Protein AF-V8N273-F1 (afdb_monomer_lite)

Organism: Ophiophagus hannah (NCBI:txid8665)

InterPro domains:
  IPR000276 G protein-coupled receptor, rhodopsin-like [PF00001] (11-104)
  IPR001556 Bombesin receptor-like [PR00358] (53-66)
  IPR001556 Bombesin receptor-like [PR00358] (97-108)
  IPR017452 GPCR, rhodopsin-like, 7TM [PS50262] (1-108)

Sequence (108 aa):
MDIQAPNAVLWTCIKAIGIWIISILLAVPEAVFSEVAHINDADNVSFTECMRYPLKDDLHPKIHSVMILLVYLLIPLTIISIYYYHIAKTLIKSAHNLPGEYSEQSKK

Radius of gyration: 26.22 Å; chains: 1; bounding box: 65×25×78 Å

pLDDT: mean 70.45, std 13.65, range [39.66, 91.81]

Structure (mmCIF, N/CA/C/O backbone):
data_AF-V8N273-F1
#
_entry.id   AF-V8N273-F1
#
loop_
_atom_site.group_PDB
_atom_site.id
_atom_site.type_symbol
_atom_site.label_atom_id
_atom_site.label_alt_id
_atom_site.label_comp_id
_atom_site.label_asym_id
_atom_site.label_entity_id
_atom_site.label_seq_id
_atom_site.pdbx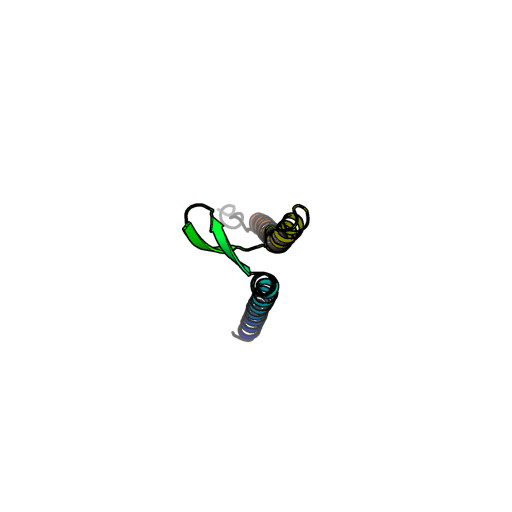_PDB_ins_code
_atom_site.Cartn_x
_atom_site.Cartn_y
_atom_site.Cartn_z
_atom_site.occupancy
_atom_site.B_iso_or_equiv
_atom_site.auth_seq_id
_atom_site.auth_comp_id
_atom_site.auth_asym_id
_atom_site.auth_atom_id
_atom_site.pdbx_PDB_model_num
ATOM 1 N N . MET A 1 1 ? -29.370 -11.486 18.574 1.00 45.69 1 MET A N 1
ATOM 2 C CA . MET A 1 1 ? -28.052 -11.706 17.943 1.00 45.69 1 MET A CA 1
ATOM 3 C C . MET A 1 1 ? -28.183 -11.367 16.459 1.00 45.69 1 MET A C 1
ATOM 5 O O . MET A 1 1 ? -29.228 -11.668 15.904 1.00 45.69 1 MET A O 1
ATOM 9 N N . ASP A 1 2 ? -27.159 -10.739 15.866 1.00 49.00 2 ASP A N 1
ATOM 10 C CA . ASP A 1 2 ? -26.809 -10.833 14.426 1.00 49.00 2 ASP A CA 1
ATOM 11 C C . ASP A 1 2 ? -27.102 -9.721 13.381 1.00 49.00 2 ASP A C 1
ATOM 13 O O . ASP A 1 2 ? -26.948 -9.965 12.195 1.00 49.00 2 ASP A O 1
ATOM 17 N N . ILE A 1 3 ? -27.398 -8.460 13.729 1.00 55.53 3 ILE A N 1
ATOM 18 C CA . ILE A 1 3 ? -27.517 -7.394 12.685 1.00 55.53 3 ILE A CA 1
ATOM 19 C C . ILE A 1 3 ? -26.232 -6.553 12.513 1.00 55.53 3 ILE A C 1
ATOM 21 O O . ILE A 1 3 ? -26.060 -5.856 11.516 1.00 55.53 3 ILE A O 1
ATOM 25 N N . GLN A 1 4 ? -25.273 -6.647 13.441 1.00 56.97 4 GLN A N 1
ATOM 26 C CA . GLN A 1 4 ? -24.045 -5.831 13.416 1.00 56.97 4 GLN A CA 1
ATOM 27 C C . GLN A 1 4 ? -22.834 -6.536 12.768 1.00 56.97 4 GLN A C 1
ATOM 29 O O . GLN A 1 4 ? -21.963 -5.870 12.208 1.00 56.97 4 GLN A O 1
ATOM 34 N N . ALA A 1 5 ? -22.800 -7.873 12.783 1.00 60.41 5 ALA A N 1
ATOM 35 C CA . ALA A 1 5 ? -21.728 -8.687 12.205 1.00 60.41 5 ALA A CA 1
ATOM 36 C C . ALA A 1 5 ? -21.588 -8.572 10.668 1.00 60.41 5 ALA A C 1
ATOM 38 O O . ALA A 1 5 ? -20.466 -8.335 10.211 1.00 60.41 5 ALA A O 1
ATOM 39 N N . PRO A 1 6 ? -22.663 -8.655 9.850 1.00 67.31 6 PRO A N 1
ATOM 40 C CA . PRO A 1 6 ? -22.520 -8.600 8.390 1.00 67.31 6 PRO A CA 1
ATOM 41 C C . PRO A 1 6 ? -21.964 -7.256 7.898 1.00 67.31 6 PRO A C 1
ATOM 43 O O . PRO A 1 6 ? -21.169 -7.220 6.960 1.00 67.31 6 PRO A O 1
ATOM 46 N N . ASN A 1 7 ? -22.308 -6.152 8.571 1.00 76.62 7 ASN A N 1
ATOM 47 C CA . ASN A 1 7 ? -21.798 -4.825 8.227 1.00 76.62 7 ASN A CA 1
ATOM 48 C C . ASN A 1 7 ? -20.303 -4.675 8.579 1.00 76.62 7 ASN A C 1
ATOM 50 O O . ASN A 1 7 ? -19.522 -4.154 7.785 1.00 76.62 7 ASN A O 1
ATOM 54 N N . ALA A 1 8 ? -19.872 -5.200 9.732 1.00 83.12 8 ALA A N 1
ATOM 55 C CA . ALA A 1 8 ? -18.464 -5.179 10.136 1.00 83.12 8 ALA A CA 1
ATOM 56 C C . ALA A 1 8 ? -17.566 -6.010 9.199 1.00 83.12 8 ALA A C 1
ATOM 58 O O . ALA A 1 8 ? -16.471 -5.571 8.831 1.00 83.12 8 ALA A O 1
ATOM 59 N N . VAL A 1 9 ? -18.040 -7.185 8.771 1.00 86.06 9 VAL A N 1
ATOM 60 C CA . VAL A 1 9 ? -17.324 -8.042 7.813 1.00 86.06 9 VAL A CA 1
ATOM 61 C C . VAL A 1 9 ? -17.228 -7.358 6.450 1.00 86.06 9 VAL A C 1
ATOM 63 O O . VAL A 1 9 ? -16.130 -7.253 5.906 1.00 86.06 9 VAL A O 1
ATOM 66 N N . LEU A 1 10 ? -18.332 -6.801 5.938 1.00 88.25 10 LEU A N 1
ATOM 67 C CA . LEU A 1 10 ? -18.341 -6.066 4.670 1.00 88.25 10 LEU A CA 1
ATOM 68 C C . LEU A 1 10 ? -17.349 -4.895 4.683 1.00 88.25 10 LEU A C 1
ATOM 70 O O . LEU A 1 10 ? -16.579 -4.717 3.740 1.00 88.25 10 LEU A O 1
ATOM 74 N N . TRP A 1 11 ? -17.320 -4.123 5.769 1.00 84.44 11 TRP A N 1
ATOM 75 C CA . TRP A 1 11 ? -16.410 -2.987 5.905 1.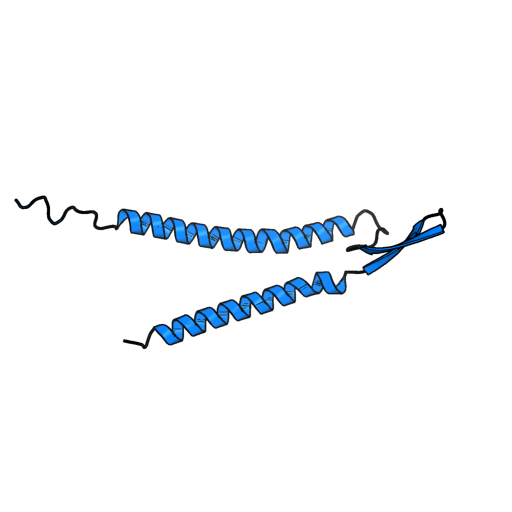00 84.44 11 TRP A CA 1
ATOM 76 C C . TRP A 1 11 ? -14.938 -3.417 5.938 1.00 84.44 11 TRP A C 1
ATOM 78 O O . TRP A 1 11 ? -14.072 -2.758 5.358 1.00 84.44 11 TRP A O 1
ATOM 88 N N . THR A 1 12 ? -14.661 -4.564 6.558 1.00 88.62 12 THR A N 1
ATOM 89 C CA . THR A 1 12 ? -13.328 -5.177 6.568 1.00 88.62 12 THR A CA 1
ATOM 90 C C . THR A 1 12 ? -12.923 -5.647 5.169 1.00 88.62 12 THR A C 1
ATOM 92 O O . THR A 1 12 ? -11.809 -5.360 4.731 1.00 88.62 12 THR A O 1
ATOM 95 N N . CYS A 1 13 ? -13.830 -6.286 4.424 1.00 87.81 13 CYS A N 1
ATOM 96 C CA . CYS A 1 13 ? -13.590 -6.691 3.037 1.00 87.81 13 CYS A CA 1
ATOM 97 C C . CYS A 1 13 ? -13.315 -5.488 2.127 1.00 87.81 13 CYS A C 1
ATOM 99 O O . CYS A 1 13 ? -12.360 -5.518 1.355 1.00 87.81 13 CYS A O 1
ATOM 101 N N . ILE A 1 14 ? -14.086 -4.404 2.254 1.00 90.31 14 ILE A N 1
ATOM 102 C CA . ILE A 1 14 ? -13.868 -3.167 1.487 1.00 90.31 14 ILE A CA 1
ATOM 103 C C . ILE A 1 14 ? -12.478 -2.591 1.776 1.00 90.31 14 ILE A C 1
ATOM 105 O O . ILE A 1 14 ? -11.760 -2.217 0.848 1.00 90.31 14 ILE A O 1
ATOM 109 N N . LYS A 1 15 ? -12.059 -2.563 3.048 1.00 86.38 15 LYS A N 1
ATOM 110 C CA . LYS A 1 15 ? -10.701 -2.135 3.413 1.00 86.38 15 LYS A CA 1
ATOM 111 C C . LYS A 1 15 ? -9.630 -3.039 2.807 1.00 86.38 15 LYS A C 1
ATOM 113 O O . LYS A 1 15 ? -8.662 -2.520 2.263 1.00 86.38 15 LYS A O 1
ATOM 118 N N . ALA A 1 16 ? -9.804 -4.358 2.870 1.00 86.62 16 ALA A N 1
ATOM 119 C CA . ALA A 1 16 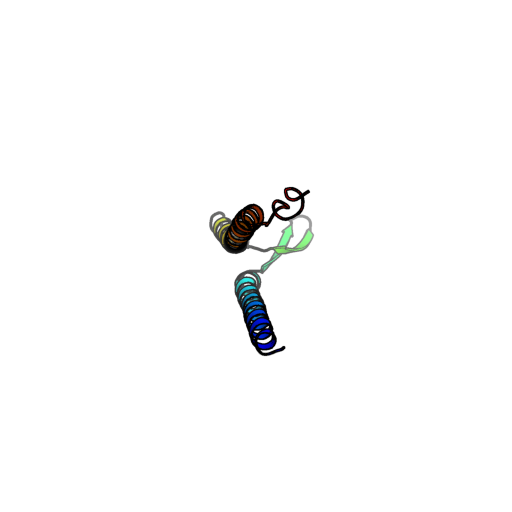? -8.850 -5.315 2.312 1.00 86.62 16 ALA A CA 1
ATOM 120 C C . ALA A 1 16 ? -8.698 -5.156 0.790 1.00 86.62 16 ALA A C 1
ATOM 122 O O . ALA A 1 16 ? -7.577 -5.096 0.289 1.00 86.62 16 ALA A O 1
ATOM 123 N N . ILE A 1 17 ? -9.812 -5.003 0.069 1.00 91.81 17 ILE A N 1
ATOM 124 C CA . ILE A 1 17 ? -9.817 -4.749 -1.378 1.00 91.81 17 ILE A CA 1
ATOM 125 C C . ILE A 1 17 ? -9.136 -3.411 -1.687 1.00 91.81 17 ILE A C 1
ATOM 127 O O . ILE A 1 17 ? -8.314 -3.337 -2.598 1.00 91.81 17 ILE A O 1
ATOM 131 N N . GLY A 1 18 ? -9.416 -2.368 -0.900 1.00 87.06 18 GLY A N 1
ATOM 132 C CA . GLY A 1 18 ? -8.754 -1.071 -1.036 1.00 87.06 18 GLY A CA 1
ATOM 133 C C . GLY A 1 18 ? -7.233 -1.166 -0.889 1.00 87.06 18 GLY A C 1
ATOM 134 O O . GLY A 1 18 ? -6.507 -0.620 -1.714 1.00 87.06 18 GLY A O 1
ATOM 135 N N . ILE A 1 19 ? -6.744 -1.914 0.106 1.00 87.25 19 ILE A N 1
ATOM 136 C CA . ILE A 1 19 ? -5.304 -2.153 0.306 1.00 87.25 19 ILE A CA 1
ATOM 137 C C . ILE A 1 19 ? -4.697 -2.871 -0.904 1.00 87.25 19 ILE A C 1
ATOM 139 O O . ILE A 1 19 ? -3.641 -2.464 -1.379 1.00 87.25 19 ILE A O 1
ATOM 143 N N . TRP A 1 20 ? -5.373 -3.893 -1.433 1.00 89.75 20 TRP A N 1
ATOM 144 C CA . TRP A 1 20 ? -4.923 -4.619 -2.624 1.00 89.75 20 TRP A CA 1
ATOM 145 C C . TRP A 1 20 ? -4.815 -3.717 -3.854 1.00 89.75 20 TRP A C 1
ATOM 147 O O . TRP A 1 20 ? -3.783 -3.716 -4.520 1.00 89.75 20 TRP A O 1
ATOM 157 N N . ILE A 1 21 ? -5.843 -2.911 -4.133 1.00 87.94 21 ILE A N 1
ATOM 158 C CA . ILE A 1 21 ? -5.846 -1.988 -5.278 1.00 87.94 21 ILE A CA 1
ATOM 159 C C . ILE A 1 21 ? -4.720 -0.962 -5.143 1.00 87.94 21 ILE A C 1
ATOM 161 O O . ILE A 1 21 ? -3.978 -0.737 -6.098 1.00 87.94 21 ILE A O 1
ATOM 165 N N . ILE A 1 22 ? -4.563 -0.369 -3.956 1.00 81.81 22 ILE A N 1
ATOM 166 C CA . ILE A 1 22 ? -3.494 0.596 -3.684 1.00 81.81 22 ILE A CA 1
ATOM 167 C C . ILE A 1 22 ? -2.130 -0.074 -3.868 1.00 81.81 22 ILE A C 1
ATOM 169 O O . ILE A 1 22 ? -1.280 0.490 -4.544 1.00 81.81 22 ILE A O 1
ATOM 173 N N . SER A 1 23 ? -1.936 -1.289 -3.347 1.00 81.25 23 SER A N 1
ATOM 174 C CA . SER A 1 23 ? -0.685 -2.040 -3.504 1.00 81.25 23 SER A CA 1
ATOM 175 C C . SER A 1 23 ? -0.355 -2.326 -4.969 1.00 81.25 23 SER A C 1
ATOM 177 O O . SER A 1 23 ? 0.801 -2.202 -5.360 1.00 81.25 23 SER A O 1
ATOM 179 N N . ILE A 1 24 ? -1.351 -2.685 -5.786 1.00 81.94 24 ILE A N 1
ATOM 180 C CA . ILE A 1 24 ? -1.162 -2.926 -7.223 1.00 81.94 24 ILE A CA 1
ATOM 181 C C . ILE A 1 24 ? -0.800 -1.624 -7.936 1.00 81.94 24 ILE A C 1
ATOM 183 O O . ILE A 1 24 ? 0.149 -1.608 -8.711 1.00 81.94 24 ILE A O 1
ATOM 187 N N . LEU A 1 25 ? -1.506 -0.526 -7.651 1.00 80.25 25 LEU A N 1
ATOM 188 C CA . LEU A 1 25 ? -1.221 0.783 -8.244 1.00 80.25 25 LEU A CA 1
ATOM 189 C C . LEU A 1 25 ? 0.198 1.254 -7.906 1.00 80.25 25 LEU A C 1
ATOM 191 O O . LEU A 1 25 ? 0.904 1.786 -8.757 1.00 80.25 25 LEU A O 1
ATOM 195 N N . LEU A 1 26 ? 0.622 1.000 -6.671 1.00 72.81 26 LEU A N 1
ATOM 196 C CA . LEU A 1 26 ? 1.979 1.230 -6.210 1.00 72.81 26 LEU A CA 1
ATOM 197 C C . LEU A 1 26 ? 2.980 0.262 -6.891 1.00 72.81 26 LEU A C 1
ATOM 199 O O . LEU A 1 26 ? 4.110 0.635 -7.158 1.00 72.81 26 LEU A O 1
ATOM 203 N N . ALA A 1 27 ? 2.630 -0.953 -7.288 1.00 74.69 27 ALA A N 1
ATOM 204 C CA . ALA A 1 27 ? 3.580 -1.801 -8.025 1.00 74.69 27 ALA A CA 1
ATOM 205 C C . ALA A 1 27 ? 3.840 -1.331 -9.480 1.00 74.69 27 ALA A C 1
ATOM 207 O O . ALA A 1 27 ? 4.880 -1.656 -10.053 1.00 74.69 27 ALA A O 1
ATOM 208 N N . VAL A 1 28 ? 2.931 -0.549 -10.084 1.00 73.50 28 VAL A N 1
ATOM 209 C CA . VAL A 1 28 ? 3.003 -0.162 -11.512 1.00 73.50 28 VAL A CA 1
ATOM 210 C C . VAL A 1 28 ? 4.265 0.634 -11.880 1.00 73.50 28 VAL A C 1
ATOM 212 O O . VAL A 1 28 ? 4.905 0.261 -12.861 1.00 73.50 28 VAL A O 1
ATOM 215 N N . PRO A 1 29 ? 4.675 1.691 -11.149 1.00 66.69 29 PRO A N 1
ATOM 216 C CA . PRO A 1 29 ? 5.893 2.427 -11.479 1.00 66.69 29 PRO A CA 1
ATOM 217 C C . PRO A 1 29 ? 7.132 1.527 -11.508 1.00 66.69 29 PRO A C 1
ATOM 219 O O . PRO A 1 29 ? 7.923 1.608 -12.439 1.00 66.69 29 PRO A O 1
ATOM 222 N N . GLU A 1 30 ? 7.281 0.619 -10.542 1.00 66.88 30 GLU A N 1
ATOM 223 C CA . GLU A 1 30 ? 8.420 -0.305 -10.521 1.00 66.88 30 GLU A CA 1
ATOM 224 C C . GLU A 1 30 ? 8.441 -1.202 -11.769 1.00 66.88 30 GLU A C 1
ATOM 226 O O . GLU A 1 30 ? 9.481 -1.350 -12.407 1.00 66.88 30 GLU A O 1
ATOM 231 N N . ALA A 1 31 ? 7.283 -1.735 -12.166 1.00 69.25 31 ALA A N 1
ATOM 232 C CA . ALA A 1 31 ? 7.169 -2.613 -13.327 1.00 69.25 31 ALA A CA 1
ATOM 233 C C . ALA A 1 31 ? 7.449 -1.903 -14.663 1.00 69.25 31 ALA A C 1
ATOM 235 O O . ALA A 1 31 ? 7.972 -2.524 -15.584 1.00 69.25 31 ALA A O 1
ATOM 236 N N . VAL A 1 32 ? 7.100 -0.618 -14.781 1.00 68.19 32 VAL A N 1
ATOM 237 C CA . VAL A 1 32 ? 7.276 0.163 -16.020 1.00 68.19 32 VAL A CA 1
ATOM 238 C C . VAL A 1 32 ? 8.708 0.681 -16.177 1.00 68.19 32 VAL A C 1
ATOM 240 O O . VAL A 1 32 ? 9.180 0.822 -17.302 1.00 68.19 32 VAL A O 1
ATOM 243 N N . PHE A 1 33 ? 9.401 0.964 -15.071 1.00 64.44 33 PHE A N 1
ATOM 244 C CA . PHE A 1 33 ? 10.754 1.534 -15.091 1.00 64.44 33 PHE A CA 1
ATOM 245 C C . PHE A 1 33 ? 11.878 0.500 -14.910 1.00 64.44 33 PHE A C 1
ATOM 247 O O . PHE A 1 33 ? 13.047 0.877 -14.936 1.00 64.44 33 PHE A O 1
ATOM 254 N N . SER A 1 34 ? 11.551 -0.784 -14.728 1.00 64.94 34 SER A N 1
ATOM 255 C CA . SER A 1 34 ? 12.545 -1.859 -14.652 1.00 64.94 34 SER A CA 1
ATOM 256 C C . SER A 1 34 ? 13.147 -2.142 -16.032 1.00 64.94 34 SER A C 1
ATOM 258 O O . SER A 1 34 ? 12.420 -2.433 -16.982 1.00 64.94 34 SER A O 1
ATOM 260 N N . GLU A 1 35 ? 14.473 -2.078 -16.145 1.00 64.19 35 GLU A N 1
ATOM 261 C CA . GLU A 1 35 ? 15.208 -2.333 -17.386 1.00 64.19 35 GLU A CA 1
ATOM 262 C C . GLU A 1 35 ? 16.224 -3.465 -17.170 1.00 64.19 35 GLU A C 1
ATOM 264 O O . GLU A 1 35 ? 16.859 -3.582 -16.122 1.00 64.19 35 GLU A O 1
ATOM 269 N N . VAL A 1 36 ? 16.386 -4.340 -18.163 1.00 64.69 36 VAL A N 1
ATOM 270 C CA . VAL A 1 36 ? 17.421 -5.381 -18.127 1.00 64.69 36 VAL A CA 1
ATOM 271 C C . VAL A 1 36 ? 18.684 -4.805 -18.756 1.00 64.69 36 VAL A C 1
ATOM 273 O O . VAL A 1 36 ? 18.709 -4.522 -19.954 1.00 64.69 36 VAL A O 1
ATOM 276 N N . ALA A 1 37 ? 19.724 -4.617 -17.945 1.00 63.91 37 ALA A N 1
ATOM 277 C CA . ALA A 1 37 ? 20.991 -4.069 -18.398 1.00 63.91 37 ALA A CA 1
ATOM 278 C C . ALA A 1 37 ? 21.938 -5.205 -18.808 1.00 63.91 37 ALA A C 1
ATOM 280 O O . ALA A 1 37 ? 22.174 -6.157 -18.060 1.00 63.91 37 ALA A O 1
ATOM 281 N N . HIS A 1 38 ? 22.501 -5.089 -20.010 1.00 62.81 38 HIS A N 1
ATOM 282 C CA . HIS A 1 38 ? 23.572 -5.960 -20.483 1.00 62.81 38 HIS A CA 1
ATOM 283 C C . HIS A 1 38 ? 24.902 -5.234 -20.297 1.00 62.81 38 HIS A C 1
ATOM 285 O O . HIS A 1 38 ? 25.234 -4.337 -21.078 1.00 62.81 38 HIS A O 1
ATOM 291 N N . ILE A 1 39 ? 25.651 -5.600 -19.257 1.00 65.44 39 ILE A N 1
ATOM 292 C CA . ILE A 1 39 ? 27.007 -5.087 -19.065 1.00 65.44 39 ILE A CA 1
ATOM 293 C C . ILE A 1 39 ? 27.962 -6.011 -19.818 1.00 65.44 39 ILE A C 1
ATOM 295 O O . ILE A 1 39 ? 28.118 -7.187 -19.484 1.00 65.44 39 ILE A O 1
ATOM 299 N N . ASN A 1 40 ? 28.571 -5.466 -20.870 1.00 59.69 40 ASN A N 1
ATOM 300 C CA . ASN A 1 40 ? 29.666 -6.106 -21.588 1.00 59.69 40 ASN A CA 1
ATOM 301 C C . ASN A 1 40 ? 30.965 -5.560 -21.000 1.00 59.69 40 ASN A C 1
ATOM 303 O O . ASN A 1 40 ? 31.386 -4.458 -21.357 1.00 59.69 40 ASN A O 1
ATOM 307 N N . ASP A 1 41 ? 31.550 -6.295 -20.059 1.00 57.78 41 ASP A N 1
ATOM 308 C CA . ASP A 1 41 ? 32.870 -5.964 -19.538 1.00 57.78 41 ASP A CA 1
ATOM 309 C C . ASP A 1 41 ? 33.950 -6.326 -20.574 1.00 57.78 41 ASP A C 1
ATOM 311 O O . ASP A 1 41 ? 33.764 -7.225 -21.403 1.00 57.78 41 ASP A O 1
ATOM 315 N N . ALA A 1 42 ? 35.072 -5.604 -20.558 1.00 59.78 42 ALA A N 1
ATOM 316 C CA . ALA A 1 42 ? 36.155 -5.745 -21.535 1.00 59.78 42 ALA A CA 1
ATOM 317 C C . ALA A 1 42 ? 36.830 -7.138 -21.524 1.00 59.78 42 ALA A C 1
ATOM 319 O O . ALA A 1 42 ? 37.564 -7.465 -22.456 1.00 59.78 42 ALA A O 1
ATOM 320 N N . ASP A 1 43 ? 36.541 -7.974 -20.522 1.00 59.78 43 ASP A N 1
ATOM 321 C CA . ASP A 1 43 ? 37.103 -9.314 -20.314 1.00 59.78 43 ASP A CA 1
ATOM 322 C C . ASP A 1 43 ? 36.272 -10.472 -20.927 1.00 59.78 43 ASP A C 1
ATOM 324 O O . ASP A 1 43 ? 36.362 -11.623 -20.505 1.00 59.78 43 ASP A O 1
ATOM 328 N N . ASN A 1 44 ? 35.474 -10.207 -21.971 1.00 58.31 44 ASN A N 1
ATOM 329 C CA . ASN A 1 44 ? 34.668 -11.208 -22.708 1.00 58.31 44 ASN A CA 1
ATOM 330 C C . ASN A 1 44 ? 33.575 -11.908 -21.876 1.00 58.31 44 ASN A C 1
ATOM 332 O O . ASN A 1 44 ? 33.049 -12.949 -22.280 1.00 58.31 44 ASN A O 1
ATOM 336 N N . VAL A 1 45 ? 33.214 -11.341 -20.726 1.00 59.72 45 VAL A N 1
ATOM 337 C CA . VAL A 1 45 ? 32.139 -11.833 -19.860 1.00 59.72 45 VAL A CA 1
ATOM 338 C C . VAL A 1 45 ? 30.954 -10.880 -19.975 1.00 59.72 45 VAL A C 1
ATOM 340 O O . VAL A 1 45 ? 30.998 -9.747 -19.503 1.00 59.72 45 VAL A O 1
ATOM 343 N N . SER A 1 46 ? 29.884 -11.329 -20.631 1.00 62.19 46 SER A N 1
ATOM 344 C CA . SER A 1 46 ? 28.611 -10.608 -20.662 1.00 62.19 46 SER A CA 1
ATOM 345 C C . SER A 1 46 ? 27.747 -11.073 -19.491 1.00 62.19 46 SER A C 1
ATOM 347 O O . SER A 1 46 ? 27.348 -12.242 -19.457 1.00 62.19 46 SER A O 1
ATOM 349 N N . PHE A 1 47 ? 27.433 -10.184 -18.548 1.00 62.16 47 PHE A N 1
ATOM 350 C CA . PHE A 1 47 ? 26.471 -10.479 -17.486 1.00 62.16 47 PHE A CA 1
ATOM 351 C C . PHE A 1 47 ? 25.152 -9.761 -17.774 1.00 62.16 47 PHE A C 1
ATOM 353 O O . PHE A 1 47 ? 25.122 -8.587 -18.143 1.00 62.16 47 PHE A O 1
ATOM 360 N N . THR A 1 48 ? 24.050 -10.500 -17.654 1.00 62.00 48 THR A N 1
ATOM 361 C CA . THR A 1 48 ? 22.705 -9.931 -17.746 1.00 62.00 48 THR A CA 1
ATOM 362 C C . THR A 1 48 ? 22.217 -9.727 -16.331 1.00 62.00 48 THR A C 1
ATOM 364 O O . THR A 1 48 ? 21.952 -10.700 -15.623 1.00 62.00 48 THR A O 1
ATOM 367 N N . GLU A 1 49 ? 22.105 -8.474 -15.919 1.00 58.97 49 GLU A N 1
ATOM 368 C CA . GLU A 1 49 ? 21.538 -8.133 -14.626 1.00 58.97 49 GLU A CA 1
ATOM 369 C C . GLU A 1 49 ? 20.236 -7.363 -14.797 1.00 58.97 49 GLU A C 1
ATOM 371 O O . GLU A 1 49 ? 20.083 -6.484 -15.646 1.00 58.97 49 GLU A O 1
ATOM 376 N N . CYS A 1 50 ? 19.259 -7.729 -13.975 1.00 64.31 50 CYS A N 1
ATOM 377 C CA . CYS A 1 50 ? 18.033 -6.964 -13.858 1.00 64.31 50 CYS A CA 1
ATOM 378 C C . CYS A 1 50 ? 18.362 -5.739 -13.002 1.00 64.31 50 CYS A C 1
ATOM 380 O O . CYS A 1 50 ? 18.498 -5.858 -11.780 1.00 64.31 50 CYS A O 1
ATOM 382 N N . MET A 1 51 ? 18.567 -4.586 -13.640 1.00 61.56 51 MET A N 1
ATOM 383 C CA . MET A 1 51 ? 18.996 -3.379 -12.948 1.00 61.56 51 MET A CA 1
ATOM 384 C C . MET A 1 51 ? 17.819 -2.423 -12.830 1.00 61.56 51 MET A C 1
ATOM 386 O O . MET A 1 51 ? 17.214 -2.011 -13.810 1.00 61.56 51 MET A O 1
ATOM 390 N N . ARG A 1 52 ? 17.484 -2.036 -11.597 1.00 56.03 52 ARG A N 1
ATOM 391 C CA . ARG A 1 52 ? 16.306 -1.192 -11.354 1.00 56.03 52 ARG A CA 1
ATOM 392 C C . ARG A 1 52 ? 16.389 0.212 -11.984 1.00 56.03 52 ARG A C 1
ATOM 394 O O . ARG A 1 52 ? 15.358 0.868 -12.016 1.00 56.03 52 ARG A O 1
ATOM 401 N N . TYR A 1 53 ? 17.558 0.670 -12.462 1.00 56.72 53 TYR A N 1
ATOM 402 C CA . TYR A 1 53 ? 17.747 1.959 -13.154 1.00 56.72 53 TYR A CA 1
ATOM 403 C C . TYR A 1 53 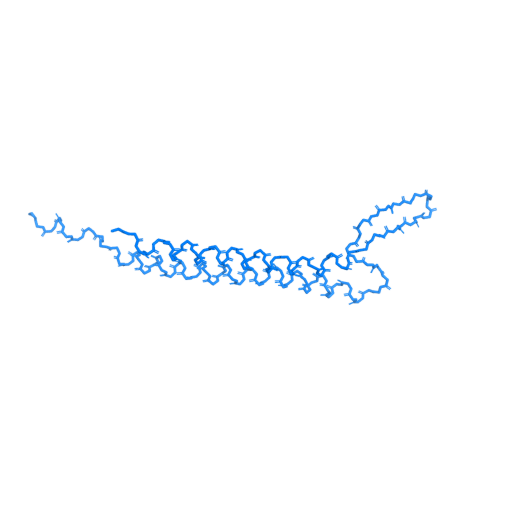? 18.944 1.949 -14.128 1.00 56.72 53 TYR A C 1
ATOM 405 O O . TYR A 1 53 ? 19.997 1.424 -13.759 1.00 56.72 53 TYR A O 1
ATOM 413 N N . PRO A 1 54 ? 18.850 2.595 -15.311 1.00 53.62 54 PRO A N 1
ATOM 414 C CA . PRO A 1 54 ? 19.977 2.756 -16.229 1.00 53.62 54 PRO A CA 1
ATOM 415 C C . PRO A 1 54 ? 20.993 3.797 -15.725 1.00 53.62 54 PRO A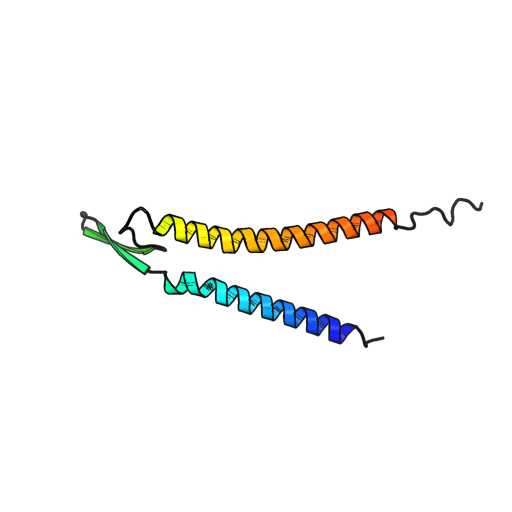 C 1
ATOM 417 O O . PRO A 1 54 ? 20.640 4.899 -15.303 1.00 53.62 54 PRO A O 1
ATOM 420 N N . LEU A 1 55 ? 22.281 3.462 -15.819 1.00 59.34 55 LEU A N 1
ATOM 421 C CA . LEU A 1 55 ? 23.427 4.212 -15.276 1.00 59.34 55 LEU A CA 1
ATOM 422 C C . LEU A 1 55 ? 23.841 5.448 -16.112 1.00 59.34 55 LEU A C 1
ATOM 424 O O . LEU A 1 55 ? 24.982 5.891 -16.032 1.00 59.34 55 LEU A O 1
ATOM 428 N N . LYS A 1 56 ? 22.970 5.973 -16.984 1.00 54.06 56 LYS A N 1
ATOM 429 C CA . LYS A 1 56 ? 23.387 6.924 -18.036 1.00 54.06 56 LYS A CA 1
ATOM 430 C C . LYS A 1 56 ? 23.329 8.411 -17.683 1.00 54.06 56 LYS A C 1
ATOM 432 O O . LYS A 1 56 ? 23.836 9.197 -18.468 1.00 54.06 56 LYS A O 1
ATOM 437 N N . ASP A 1 57 ? 22.816 8.801 -16.519 1.00 51.88 57 ASP A N 1
ATOM 438 C CA . ASP A 1 57 ? 22.902 10.194 -16.059 1.00 51.88 57 ASP A CA 1
ATOM 439 C C . ASP A 1 57 ? 22.830 10.274 -14.524 1.00 51.88 57 ASP A C 1
ATOM 441 O O . ASP A 1 57 ? 21.828 9.910 -13.905 1.00 51.88 57 ASP A O 1
ATOM 445 N N . ASP A 1 58 ? 23.909 10.759 -13.908 1.00 54.94 58 ASP A N 1
ATOM 446 C CA . ASP A 1 58 ? 24.229 10.682 -12.469 1.00 54.94 58 ASP A CA 1
ATOM 447 C C . ASP A 1 58 ? 23.211 11.353 -11.515 1.00 54.94 58 ASP A C 1
ATOM 449 O O . ASP A 1 58 ? 23.235 11.134 -10.303 1.00 54.94 58 ASP A O 1
ATOM 453 N N . LEU A 1 59 ? 22.285 12.170 -12.028 1.00 53.84 59 LEU A N 1
ATOM 454 C CA . LEU A 1 59 ? 21.442 13.056 -11.210 1.00 53.84 59 LEU A CA 1
ATOM 455 C C . LEU A 1 59 ? 19.957 12.666 -11.124 1.00 53.84 59 LEU A C 1
ATOM 457 O O . LEU A 1 59 ? 19.257 13.154 -10.236 1.00 53.84 59 LEU A O 1
ATOM 461 N N . HIS A 1 60 ? 19.467 11.762 -11.977 1.00 51.59 60 HIS A N 1
ATOM 462 C CA . HIS A 1 60 ? 18.044 11.389 -12.036 1.00 51.59 60 HIS A CA 1
ATOM 463 C C . HIS A 1 60 ? 17.641 10.095 -11.278 1.00 51.59 60 HIS A C 1
ATOM 465 O O . HIS A 1 60 ? 16.602 10.102 -10.607 1.00 51.59 60 HIS A O 1
ATOM 471 N N . PRO A 1 61 ? 18.423 8.991 -11.282 1.00 54.72 61 PRO A N 1
ATOM 472 C CA . PRO A 1 61 ? 17.968 7.714 -10.714 1.00 54.72 61 PRO A CA 1
ATOM 473 C C . PRO A 1 61 ? 17.919 7.719 -9.177 1.00 54.72 61 PRO A C 1
ATOM 475 O O . PRO A 1 61 ? 17.107 7.019 -8.566 1.00 54.72 61 PRO A O 1
ATOM 478 N N . LYS A 1 62 ? 18.725 8.568 -8.523 1.00 56.75 62 LYS A N 1
ATOM 479 C CA . LYS A 1 62 ? 18.755 8.689 -7.058 1.00 56.75 62 LYS A CA 1
ATOM 480 C C . LYS A 1 62 ? 17.508 9.374 -6.500 1.00 56.75 62 LYS A C 1
ATOM 482 O O . LYS A 1 62 ? 16.994 8.949 -5.470 1.00 56.75 62 LYS A O 1
ATOM 487 N N . ILE A 1 63 ? 16.988 10.389 -7.191 1.00 58.47 63 ILE A N 1
ATOM 488 C CA . ILE A 1 63 ? 15.786 11.118 -6.764 1.00 58.47 63 ILE A CA 1
ATOM 489 C C . ILE A 1 63 ? 14.552 10.234 -6.929 1.00 58.47 63 ILE A C 1
ATOM 491 O O . ILE A 1 63 ? 13.734 10.165 -6.017 1.00 58.47 63 ILE A O 1
ATOM 495 N N . HIS A 1 64 ? 14.446 9.496 -8.036 1.00 61.72 64 HIS A N 1
ATOM 496 C CA . HIS A 1 64 ? 13.293 8.632 -8.279 1.00 61.72 64 HIS A CA 1
ATOM 497 C C . HIS A 1 64 ? 13.276 7.402 -7.354 1.00 61.72 64 HIS A C 1
ATOM 499 O O . HIS A 1 64 ? 12.235 7.075 -6.782 1.00 61.72 64 HIS A O 1
ATOM 505 N N . SER A 1 65 ? 14.433 6.774 -7.104 1.00 64.19 65 SER A N 1
ATOM 506 C CA . SER A 1 65 ? 14.529 5.666 -6.143 1.00 64.19 65 SER A CA 1
ATOM 507 C C . SER A 1 65 ? 14.253 6.115 -4.706 1.00 64.19 65 SER A C 1
ATOM 509 O O . SER A 1 65 ? 13.634 5.368 -3.947 1.00 64.19 65 SER A O 1
ATOM 511 N N . VAL A 1 66 ? 14.693 7.315 -4.316 1.00 64.00 66 VAL A N 1
ATOM 512 C CA . VAL A 1 66 ? 14.393 7.871 -2.990 1.00 64.00 66 VAL A CA 1
ATOM 513 C C . VAL A 1 66 ? 12.931 8.298 -2.905 1.00 64.00 66 VAL A C 1
ATOM 515 O O . VAL A 1 66 ? 12.313 8.045 -1.884 1.00 64.00 66 VAL A O 1
ATOM 518 N N . MET A 1 67 ? 12.337 8.860 -3.960 1.00 66.69 67 MET A N 1
ATOM 519 C CA . MET A 1 67 ? 10.917 9.227 -3.990 1.00 66.69 67 MET A CA 1
ATOM 520 C C . MET A 1 67 ? 10.014 7.999 -3.838 1.00 66.69 67 MET A C 1
ATOM 522 O O . MET A 1 67 ? 9.088 8.028 -3.031 1.00 66.69 67 MET A O 1
ATOM 526 N N . ILE A 1 68 ? 10.312 6.903 -4.543 1.00 72.62 68 ILE A N 1
ATOM 527 C CA . ILE A 1 68 ? 9.604 5.626 -4.377 1.00 72.62 68 ILE A CA 1
ATOM 528 C C . ILE A 1 68 ? 9.830 5.071 -2.969 1.00 72.62 68 ILE A C 1
ATOM 530 O O . ILE A 1 68 ? 8.870 4.746 -2.284 1.00 72.62 68 ILE A O 1
ATOM 534 N N . LEU A 1 69 ? 11.064 5.033 -2.462 1.00 69.00 69 LEU A N 1
ATOM 535 C CA . LEU A 1 69 ? 11.301 4.588 -1.085 1.00 69.00 69 LEU A CA 1
ATOM 536 C C . LEU A 1 69 ? 10.493 5.426 -0.084 1.00 69.00 69 LEU A C 1
ATOM 538 O O . LEU A 1 69 ? 9.887 4.893 0.832 1.00 69.00 69 LEU A O 1
ATOM 542 N N . LEU A 1 70 ? 10.441 6.738 -0.274 1.00 69.19 70 LEU A N 1
ATOM 543 C CA . LEU A 1 70 ? 9.820 7.683 0.642 1.00 69.19 70 LEU A CA 1
ATOM 544 C C . LEU A 1 70 ? 8.290 7.588 0.588 1.00 69.19 70 LEU A C 1
ATOM 546 O O . LEU A 1 70 ? 7.650 7.565 1.633 1.00 69.19 70 LEU A O 1
ATOM 550 N N . VAL A 1 71 ? 7.695 7.418 -0.592 1.00 75.44 71 VAL A N 1
ATOM 551 C CA . VAL A 1 71 ? 6.247 7.205 -0.748 1.00 75.44 71 VAL A CA 1
ATOM 552 C C . VAL A 1 71 ? 5.828 5.837 -0.192 1.00 75.44 71 VAL A C 1
ATOM 554 O O . VAL A 1 71 ? 4.833 5.748 0.519 1.00 75.44 71 VAL A O 1
ATOM 557 N N . TYR A 1 72 ? 6.601 4.779 -0.437 1.00 73.12 72 TYR A N 1
ATOM 558 C CA . TYR A 1 72 ? 6.221 3.404 -0.088 1.00 73.12 72 TYR A CA 1
ATOM 559 C C . TYR A 1 72 ? 6.644 3.025 1.327 1.00 73.12 72 TYR A C 1
ATOM 561 O O . TYR A 1 72 ? 6.124 2.064 1.881 1.00 73.12 72 TYR A O 1
ATOM 569 N N . LEU A 1 73 ? 7.557 3.779 1.938 1.00 73.19 73 LEU A N 1
ATOM 570 C CA . LEU A 1 73 ? 7.945 3.607 3.331 1.00 73.19 73 LEU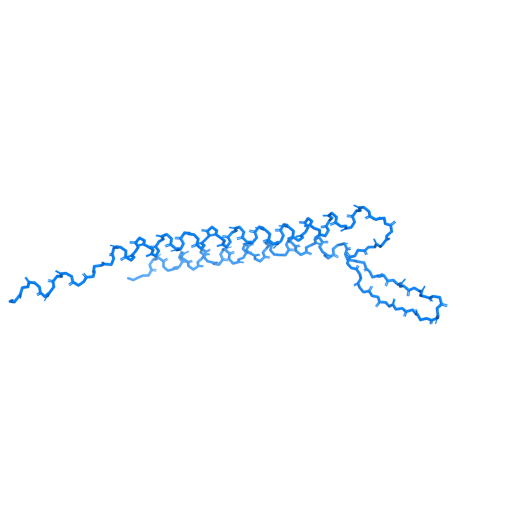 A CA 1
ATOM 571 C C . LEU A 1 73 ? 7.241 4.622 4.227 1.00 73.19 73 LEU A C 1
ATOM 573 O O . LEU A 1 73 ? 6.603 4.214 5.191 1.00 73.19 73 LEU A O 1
ATOM 577 N N . LEU A 1 74 ? 7.298 5.928 3.933 1.00 77.12 74 LEU A N 1
ATOM 578 C CA . LEU A 1 74 ? 6.735 6.931 4.845 1.00 77.12 74 LEU A CA 1
ATOM 579 C C . LEU A 1 74 ? 5.209 6.914 4.869 1.00 77.12 74 LEU A C 1
ATOM 581 O O . LEU A 1 74 ? 4.640 7.106 5.942 1.00 77.12 74 LEU A O 1
ATOM 585 N N . ILE A 1 75 ? 4.523 6.663 3.750 1.00 81.31 75 ILE A N 1
ATOM 586 C CA . ILE A 1 75 ? 3.053 6.607 3.773 1.00 81.31 75 ILE A CA 1
ATOM 587 C C . ILE A 1 75 ? 2.579 5.415 4.622 1.00 81.31 75 ILE A C 1
ATOM 589 O O . ILE A 1 75 ? 1.810 5.639 5.558 1.00 81.31 75 ILE A O 1
ATOM 593 N N . PRO A 1 76 ? 3.068 4.174 4.433 1.00 82.00 76 PRO A N 1
ATOM 594 C CA . PRO A 1 76 ? 2.702 3.084 5.336 1.00 82.00 76 PRO A CA 1
ATOM 595 C C . PRO A 1 76 ? 3.137 3.324 6.783 1.00 82.00 76 PRO A C 1
ATOM 597 O O . PRO A 1 76 ? 2.354 3.069 7.697 1.00 82.00 76 PRO A O 1
ATOM 600 N N . LEU A 1 77 ? 4.335 3.872 7.015 1.00 82.25 77 LEU A N 1
ATOM 601 C CA . LEU A 1 77 ? 4.837 4.139 8.366 1.00 82.25 77 LEU A CA 1
ATOM 602 C C . LEU A 1 77 ? 3.968 5.165 9.109 1.00 82.25 77 LEU A C 1
ATOM 604 O O . LEU A 1 77 ? 3.653 4.980 10.283 1.00 82.25 77 LEU A O 1
ATOM 608 N N . THR A 1 78 ? 3.542 6.230 8.427 1.00 81.94 78 THR A N 1
ATOM 609 C CA . THR A 1 78 ? 2.659 7.255 9.005 1.00 81.94 78 THR A CA 1
ATOM 610 C C . THR A 1 78 ? 1.271 6.698 9.301 1.00 81.94 78 THR A C 1
ATOM 612 O O . THR A 1 78 ? 0.747 6.933 10.390 1.00 81.94 78 THR A O 1
ATOM 615 N N . ILE A 1 79 ? 0.705 5.893 8.396 1.00 86.50 79 ILE A N 1
ATOM 616 C CA . ILE A 1 79 ? -0.581 5.220 8.610 1.00 86.50 79 ILE A CA 1
ATOM 617 C C . ILE A 1 79 ? -0.509 4.307 9.842 1.00 86.50 79 ILE A C 1
ATOM 619 O O . ILE A 1 79 ? -1.338 4.431 10.746 1.00 86.50 79 ILE A O 1
ATOM 623 N N . ILE A 1 80 ? 0.496 3.427 9.915 1.00 89.06 80 ILE A N 1
ATOM 624 C CA . ILE A 1 80 ? 0.683 2.502 11.045 1.00 89.06 80 ILE A CA 1
ATOM 625 C C . ILE A 1 80 ? 0.873 3.282 12.350 1.00 89.06 80 ILE A C 1
ATOM 627 O O . ILE A 1 80 ? 0.255 2.939 13.357 1.00 89.06 80 ILE A O 1
ATOM 631 N N . SER A 1 81 ? 1.664 4.358 12.326 1.00 84.31 81 SER A N 1
ATOM 632 C CA . SER A 1 81 ? 1.913 5.218 13.488 1.00 84.31 81 SER A CA 1
ATOM 633 C C . SER A 1 81 ? 0.627 5.846 14.041 1.00 84.31 81 SER A C 1
ATOM 635 O O . SER A 1 81 ? 0.364 5.761 15.242 1.00 84.31 81 SER A O 1
ATOM 637 N N . ILE A 1 82 ? -0.235 6.396 13.175 1.00 90.06 82 ILE A N 1
ATOM 638 C CA . ILE A 1 82 ? -1.523 6.983 13.585 1.00 90.06 82 ILE A CA 1
ATOM 639 C C . ILE A 1 82 ? -2.436 5.923 14.215 1.00 90.06 82 ILE A C 1
ATOM 641 O O . ILE A 1 82 ? -3.033 6.168 15.269 1.00 90.06 82 ILE A O 1
ATOM 645 N N . TYR A 1 83 ? -2.536 4.738 13.604 1.00 88.81 83 TYR A N 1
ATOM 646 C CA . TYR A 1 83 ? -3.341 3.647 14.159 1.00 88.81 83 TYR A CA 1
ATOM 647 C C . TYR A 1 83 ? -2.816 3.194 15.521 1.00 88.81 83 TYR A C 1
ATOM 649 O O . TYR A 1 83 ? -3.600 3.071 16.463 1.00 88.81 83 TYR A O 1
ATOM 657 N N . TYR A 1 84 ? -1.502 3.012 15.659 1.00 88.88 84 TYR A N 1
ATOM 658 C CA . TYR A 1 84 ? -0.886 2.630 16.929 1.00 88.88 84 TYR A CA 1
ATOM 659 C C . TYR A 1 84 ? -1.090 3.682 18.014 1.00 88.88 84 TYR A C 1
ATOM 661 O O . TYR A 1 84 ? -1.395 3.332 19.153 1.00 88.88 84 TYR A O 1
ATOM 669 N N . TYR A 1 85 ? -0.997 4.967 17.668 1.00 90.88 85 TYR A N 1
ATOM 670 C CA . TYR A 1 85 ? -1.302 6.056 18.589 1.00 90.88 85 TYR A CA 1
ATOM 671 C C . TYR A 1 85 ? -2.750 5.981 19.095 1.00 90.88 85 TYR A C 1
ATOM 673 O O . TYR A 1 85 ? -3.000 6.079 20.298 1.00 90.88 85 TYR A O 1
ATOM 681 N N . HIS A 1 86 ? -3.713 5.751 18.198 1.00 88.44 86 HIS A N 1
ATOM 682 C CA . HIS A 1 86 ? -5.120 5.587 18.572 1.00 88.44 86 HIS A CA 1
ATOM 683 C C . HIS A 1 86 ? -5.359 4.352 19.449 1.00 88.44 86 HIS A C 1
ATOM 685 O O . HIS A 1 86 ? -6.099 4.438 20.435 1.00 88.44 86 HIS A O 1
ATOM 691 N N . ILE A 1 87 ? -4.730 3.221 19.119 1.00 91.31 87 ILE A N 1
ATOM 692 C CA . ILE A 1 87 ? -4.794 1.985 19.910 1.00 91.31 87 ILE A CA 1
ATOM 693 C C . ILE A 1 87 ? -4.224 2.235 21.308 1.00 91.31 87 ILE A C 1
ATOM 695 O O . ILE A 1 87 ? -4.905 1.965 22.292 1.00 91.31 87 ILE A O 1
ATOM 699 N N . ALA A 1 88 ? -3.035 2.833 21.410 1.00 90.81 88 ALA A N 1
ATOM 700 C CA . ALA A 1 88 ? -2.397 3.164 22.682 1.00 90.81 88 ALA A CA 1
ATOM 701 C C . ALA A 1 88 ? -3.256 4.117 23.524 1.00 90.81 88 ALA A C 1
ATOM 703 O O . ALA A 1 88 ? -3.497 3.859 24.700 1.00 90.81 88 ALA A O 1
ATOM 704 N N . LYS A 1 89 ? -3.799 5.181 22.923 1.00 88.62 89 LYS A N 1
ATOM 705 C CA . LYS A 1 89 ? -4.704 6.115 23.609 1.00 88.62 89 LYS A CA 1
ATOM 706 C C . LYS A 1 89 ? -5.961 5.414 24.126 1.00 88.62 89 LYS A C 1
ATOM 708 O O . LYS A 1 89 ? -6.402 5.679 25.244 1.00 88.62 89 LYS A O 1
ATOM 713 N N . THR A 1 90 ? -6.536 4.524 23.320 1.00 87.94 90 THR A N 1
ATOM 714 C CA . THR A 1 90 ? -7.720 3.740 23.694 1.00 87.94 90 THR A CA 1
ATOM 715 C C . THR A 1 90 ? -7.396 2.761 24.815 1.00 87.94 90 THR A C 1
ATOM 717 O O . THR A 1 90 ? -8.158 2.679 25.771 1.00 87.94 90 THR A O 1
ATOM 720 N N . LEU A 1 91 ? -6.247 2.087 24.749 1.00 87.94 91 LEU A N 1
ATOM 721 C CA . LEU A 1 91 ? -5.750 1.187 25.788 1.00 87.94 91 LEU A CA 1
ATOM 722 C C . LEU A 1 91 ? -5.522 1.922 27.107 1.00 87.94 91 LEU A C 1
ATOM 724 O O . LEU A 1 91 ? -6.013 1.463 28.127 1.00 87.94 91 LEU A O 1
ATOM 728 N N . ILE A 1 92 ? -4.858 3.081 27.094 1.00 88.06 92 ILE A N 1
ATOM 729 C CA . ILE A 1 92 ? -4.628 3.899 28.297 1.00 88.06 92 ILE A CA 1
ATOM 730 C C . ILE A 1 92 ? -5.963 4.348 28.898 1.00 88.06 92 ILE A C 1
ATOM 732 O O . ILE A 1 92 ? -6.178 4.231 30.104 1.00 88.06 92 ILE A O 1
ATOM 736 N N . LYS A 1 93 ? -6.893 4.822 28.058 1.00 84.25 93 LYS A N 1
ATOM 737 C CA . LYS A 1 93 ? -8.230 5.207 28.514 1.00 84.25 93 LYS A CA 1
ATOM 738 C C . LYS A 1 93 ? -8.979 4.007 29.090 1.00 84.25 93 LYS A C 1
ATOM 740 O O . LYS A 1 93 ? -9.568 4.136 30.155 1.00 84.25 93 LYS A O 1
ATOM 745 N N . SER A 1 94 ? -8.951 2.854 28.426 1.00 80.81 94 SER A N 1
ATOM 746 C CA . SER A 1 94 ? -9.591 1.632 28.914 1.00 80.81 94 SER A CA 1
ATOM 747 C C . SER A 1 94 ? -8.965 1.172 30.223 1.00 80.81 94 SER A C 1
ATOM 749 O O . SER A 1 94 ? -9.714 0.850 31.127 1.00 80.81 94 SER A O 1
ATOM 751 N N . ALA A 1 95 ? -7.635 1.213 30.355 1.00 80.31 95 ALA A N 1
ATOM 752 C CA . ALA A 1 95 ? -6.889 0.866 31.564 1.00 80.31 95 ALA A CA 1
ATOM 753 C C . ALA A 1 95 ? -7.286 1.727 32.766 1.00 80.31 95 ALA A C 1
ATOM 755 O O . ALA A 1 95 ? -7.490 1.214 33.859 1.00 80.31 95 ALA A O 1
ATOM 756 N N . HIS A 1 96 ? -7.472 3.029 32.550 1.00 74.44 96 HIS A N 1
ATOM 757 C CA . HIS A 1 96 ? -7.960 3.938 33.586 1.00 74.44 96 HIS A CA 1
ATOM 758 C C . HIS A 1 96 ? -9.458 3.751 33.894 1.00 74.44 96 HIS A C 1
ATOM 760 O O . HIS A 1 96 ? -9.925 4.117 34.968 1.00 74.44 96 HIS A O 1
ATOM 766 N N . ASN A 1 97 ? -10.229 3.215 32.944 1.00 66.94 97 ASN A N 1
ATOM 767 C CA . ASN A 1 97 ? -11.641 2.867 33.117 1.00 66.94 97 ASN A CA 1
ATOM 768 C C . ASN A 1 97 ? -11.837 1.377 33.432 1.00 66.94 97 ASN A C 1
ATOM 770 O O . ASN A 1 97 ? -12.977 0.914 33.402 1.00 66.94 97 ASN A O 1
ATOM 774 N N . LEU A 1 98 ? -10.769 0.618 33.725 1.00 66.56 98 LEU A N 1
ATOM 775 C CA . LEU A 1 98 ? -10.944 -0.714 34.279 1.00 66.56 98 LEU A CA 1
ATOM 776 C C . LEU A 1 98 ? -11.604 -0.511 35.648 1.00 66.56 98 LEU A C 1
ATOM 778 O O . LEU A 1 98 ? -11.035 0.196 36.483 1.00 66.56 98 LEU A O 1
ATOM 782 N N . PRO A 1 99 ? -12.780 -1.108 35.902 1.00 60.97 99 PRO A N 1
ATOM 783 C CA . PRO A 1 99 ? -13.310 -1.213 37.249 1.00 60.97 99 PRO A CA 1
ATOM 784 C C . PRO A 1 99 ? -12.401 -2.183 38.010 1.00 60.97 99 PRO A C 1
ATOM 786 O O . PRO A 1 99 ? -12.694 -3.367 38.141 1.00 60.97 99 PRO A O 1
ATOM 789 N N . GLY A 1 100 ? -11.232 -1.708 38.429 1.00 57.19 100 GLY A N 1
ATOM 790 C CA . GLY A 1 100 ? -10.340 -2.459 39.290 1.00 57.19 100 GLY A CA 1
ATOM 791 C C . GLY A 1 100 ? -10.997 -2.567 40.652 1.00 57.19 100 GLY A C 1
ATOM 792 O O . GLY A 1 100 ? -10.972 -1.609 41.392 1.00 57.19 100 GLY A O 1
ATOM 793 N N . GLU A 1 101 ? -11.630 -3.693 40.959 1.00 55.88 101 GLU A N 1
ATOM 794 C CA . GLU A 1 101 ? -11.629 -4.303 42.298 1.00 55.88 101 GLU A CA 1
ATOM 795 C C . GLU A 1 101 ? -11.931 -3.409 43.530 1.00 55.88 101 GLU A C 1
ATOM 797 O O . GLU A 1 101 ? -11.516 -3.725 44.639 1.00 55.88 101 GLU A O 1
ATOM 802 N N . TYR A 1 102 ? -12.685 -2.311 43.405 1.00 55.31 102 TYR A N 1
ATOM 803 C CA . TYR A 1 102 ? -13.098 -1.505 44.569 1.00 55.31 102 TYR A CA 1
ATOM 804 C C . TYR A 1 102 ? -14.497 -1.859 45.093 1.00 55.31 102 TYR A C 1
ATOM 806 O O . TYR A 1 102 ? -14.965 -1.217 46.031 1.00 55.31 102 TYR A O 1
ATOM 814 N N . SER A 1 103 ? -15.207 -2.829 44.500 1.00 55.50 103 SER A N 1
ATOM 815 C CA . SER A 1 103 ? -16.629 -3.043 44.812 1.00 55.50 103 SER A CA 1
ATOM 816 C C . SER A 1 103 ? -16.966 -4.214 45.739 1.00 55.50 103 SER A C 1
ATOM 818 O O . SER A 1 103 ? -18.077 -4.204 46.256 1.00 55.50 103 SER A O 1
ATOM 820 N N . GLU A 1 104 ? -16.072 -5.171 46.033 1.00 55.84 104 GLU A N 1
ATOM 821 C CA . GLU A 1 104 ? -16.461 -6.361 46.838 1.00 55.84 104 GLU A CA 1
ATOM 822 C C . GLU A 1 104 ? -15.513 -6.766 47.991 1.00 55.84 104 GLU A C 1
ATOM 824 O O . GLU A 1 104 ? -15.711 -7.806 48.616 1.00 55.84 104 GLU A O 1
ATOM 829 N N . GLN A 1 105 ? -14.518 -5.946 48.354 1.00 51.47 105 GLN A N 1
ATOM 830 C CA . GLN A 1 105 ? -13.676 -6.183 49.551 1.00 51.47 105 GLN A CA 1
ATOM 831 C C . GLN A 1 105 ? -13.772 -5.075 50.622 1.00 51.47 105 GLN A C 1
ATOM 833 O O . GLN A 1 105 ? -13.174 -5.201 51.684 1.00 51.47 105 GLN A O 1
ATOM 838 N N . SER A 1 106 ? -14.576 -4.022 50.408 1.00 48.22 106 SER A N 1
ATOM 839 C CA . SER A 1 106 ? -14.857 -2.961 51.406 1.00 48.22 106 SER A CA 1
ATOM 840 C C . SER A 1 106 ? -16.261 -3.079 52.033 1.00 48.22 106 SER A C 1
ATOM 842 O O . SER A 1 106 ? -16.855 -2.112 52.505 1.00 48.22 106 SER A O 1
ATOM 844 N N . LYS A 1 107 ? -16.823 -4.291 52.027 1.00 46.53 107 LYS A N 1
ATOM 845 C CA . LYS A 1 107 ? -18.023 -4.667 52.788 1.00 46.53 107 LYS A CA 1
ATOM 846 C C . LYS A 1 107 ? -17.822 -6.053 53.402 1.00 46.53 107 LYS A C 1
ATOM 848 O O . LYS A 1 107 ? -18.482 -7.015 53.018 1.00 46.53 107 LYS A O 1
ATOM 853 N N . LYS A 1 108 ? -16.901 -6.168 54.351 1.00 39.66 108 LYS A N 1
ATOM 854 C CA . LYS A 1 108 ? -16.980 -7.216 55.367 1.00 39.66 108 LYS A CA 1
ATOM 855 C C . LYS A 1 108 ? -16.434 -6.708 56.686 1.00 39.66 108 LYS A C 1
ATOM 857 O O . LYS A 1 108 ? -15.411 -5.994 56.641 1.00 39.66 108 LYS A O 1
#

Secondary structure (DSSP, 8-state):
--SSHHHHHHHHHHHHHHHHHHHHHHHHHHHHH-EEEEEE-TTS-EEEEEESS-TT-TTSHHHHHHHHHHHHHHHHHHHHHHHHHHHHHHHHHHHHTS--S-SSSS--

Foldseek 3Di:
DDPVVVVVVVVVVVVVVVVVVVVVVLCVVQVVQWDWDFDDDPPRDTDTDRDSHDPPDDPPPVVVVVVSCCCVPVVVVVVVVVVVVVVVVVVVVVVVVPPPDPPPPVPD